Protein AF-A0A9D4JCK2-F1 (afdb_monomer_lite)

pLDDT: mean 74.96, std 10.97, range [41.53, 86.88]

Organism: Dreissena polymorpha (NCBI:txid45954)

InterPro domains:
  IPR001650 Helicase, C-terminal domain-like [PF00271] (13-60)
  IPR001650 Helicase, C-terminal domain-like [PS51194] (1-63)
  IPR027417 P-loop containing nucleoside triphosphate hydrolase [G3DSA:3.40.50.300] (2-63)
  IPR027417 P-loop containing nucleoside triphosphate hydrolase [SSF52540] (5-62)

Secondary structure (DSSP, 8-state):
-HHHHHHHHTSSS-S-------GGGTTT---TT------SS--SSHHHHHHHHTTS-------

Foldseek 3Di:
DLVVQLVQLQDPDRPDPDDDDDLVSDPPGARQNAQDDDDPDDDPDPVSVCSRGVNHHPPDPPD

Structure (mmCIF, N/CA/C/O backbone):
data_AF-A0A9D4JCK2-F1
#
_entry.id   AF-A0A9D4JCK2-F1
#
loop_
_atom_site.group_PDB
_atom_site.id
_atom_site.type_symbol
_atom_site.label_atom_id
_atom_site.label_alt_id
_atom_site.label_comp_id
_atom_site.label_asym_id
_atom_site.label_entity_id
_atom_site.label_seq_id
_atom_site.pdbx_PDB_ins_code
_atom_site.Cartn_x
_atom_site.Cartn_y
_atom_site.Cartn_z
_atom_site.occupancy
_atom_site.B_iso_or_equiv
_atom_site.auth_seq_id
_atom_site.auth_comp_id
_atom_site.auth_asym_id
_atom_site.auth_atom_id
_atom_site.pdbx_PDB_model_num
ATOM 1 N N . MET A 1 1 ? -9.783 12.286 -11.225 1.00 65.62 1 MET A N 1
ATOM 2 C CA . MET A 1 1 ? -9.946 10.884 -10.762 1.00 65.62 1 MET A CA 1
ATOM 3 C C . MET A 1 1 ? -8.826 10.447 -9.812 1.00 65.62 1 MET A C 1
ATOM 5 O O . MET A 1 1 ? -9.140 10.065 -8.694 1.00 65.62 1 MET A O 1
ATOM 9 N N . LYS A 1 2 ? -7.538 10.580 -10.180 1.00 70.75 2 LYS A N 1
ATOM 10 C CA . LYS A 1 2 ? -6.388 10.269 -9.295 1.00 70.75 2 LYS A CA 1
ATOM 11 C C . LYS A 1 2 ? -6.439 10.989 -7.933 1.00 70.75 2 LYS A C 1
ATOM 13 O O . LYS A 1 2 ? -6.227 10.358 -6.905 1.00 70.75 2 LYS A O 1
ATOM 18 N N . SER A 1 3 ? -6.794 12.276 -7.923 1.00 73.69 3 SER A N 1
ATOM 19 C CA . SER A 1 3 ? -6.914 13.099 -6.706 1.00 73.69 3 SER A CA 1
ATOM 20 C C . SER A 1 3 ? -7.934 12.569 -5.693 1.00 73.69 3 SER A C 1
ATOM 22 O O . SER A 1 3 ? -7.703 12.655 -4.492 1.00 73.69 3 SER A O 1
ATOM 24 N N . PHE A 1 4 ? -9.035 11.980 -6.165 1.00 82.94 4 PHE A N 1
ATOM 25 C CA . PHE A 1 4 ? -10.064 11.403 -5.303 1.00 82.94 4 PHE A CA 1
ATOM 26 C C . PHE A 1 4 ? -9.568 10.135 -4.602 1.00 82.94 4 PHE A C 1
ATOM 28 O O . PHE A 1 4 ? -9.710 10.013 -3.390 1.00 82.94 4 PHE A O 1
ATOM 35 N N . ILE A 1 5 ? -8.929 9.229 -5.353 1.00 82.38 5 ILE A N 1
ATOM 36 C CA . ILE A 1 5 ? -8.364 7.984 -4.807 1.00 82.38 5 ILE A CA 1
ATOM 37 C C . ILE A 1 5 ? -7.315 8.318 -3.746 1.00 82.38 5 ILE A C 1
ATOM 39 O O . ILE A 1 5 ? -7.357 7.791 -2.641 1.00 82.38 5 ILE A O 1
ATOM 43 N N . VAL A 1 6 ? -6.414 9.246 -4.066 1.00 79.56 6 VAL A N 1
ATOM 44 C CA . VAL A 1 6 ? -5.382 9.723 -3.143 1.00 79.56 6 VAL A CA 1
ATOM 45 C C . VAL A 1 6 ? -5.996 10.329 -1.879 1.00 79.56 6 VAL A C 1
ATOM 47 O O . VAL A 1 6 ? -5.620 9.948 -0.775 1.00 79.56 6 VAL A O 1
ATOM 50 N N . SER A 1 7 ? -6.968 11.233 -2.029 1.00 81.50 7 SER A N 1
ATOM 51 C CA . SER A 1 7 ? -7.632 11.877 -0.894 1.00 81.50 7 SER A CA 1
ATOM 52 C C . SER A 1 7 ? -8.323 10.864 0.019 1.00 81.50 7 SER A C 1
ATOM 54 O O . SER A 1 7 ? -8.242 10.993 1.238 1.00 81.50 7 SER A O 1
ATOM 56 N N . ASP A 1 8 ? -8.967 9.838 -0.543 1.00 85.38 8 ASP A N 1
ATOM 57 C CA . ASP A 1 8 ? -9.636 8.805 0.247 1.00 85.38 8 ASP A CA 1
ATOM 58 C C . ASP A 1 8 ? -8.640 7.894 0.978 1.00 85.38 8 ASP A C 1
ATOM 60 O O . ASP A 1 8 ? -8.826 7.608 2.161 1.00 85.38 8 ASP A O 1
ATOM 64 N N . LEU A 1 9 ? -7.534 7.524 0.323 1.00 79.75 9 LEU A N 1
ATOM 65 C CA . LEU A 1 9 ? -6.463 6.723 0.923 1.00 79.75 9 LEU A CA 1
ATOM 66 C C . LEU A 1 9 ? -5.705 7.457 2.045 1.00 79.75 9 LEU A C 1
ATOM 68 O O . LEU A 1 9 ? -5.105 6.806 2.902 1.00 79.75 9 LEU A O 1
ATOM 72 N N . CYS A 1 10 ? -5.730 8.788 2.096 1.00 79.44 10 CYS A N 1
ATOM 73 C CA . CYS A 1 10 ? -5.142 9.543 3.207 1.00 79.44 10 CYS A CA 1
ATOM 74 C C . CYS A 1 10 ? -6.075 9.654 4.434 1.00 79.44 10 CYS A C 1
ATOM 76 O O . CYS A 1 10 ? -5.627 10.073 5.503 1.00 79.44 10 CYS A O 1
ATOM 78 N N . LYS A 1 11 ? -7.360 9.277 4.334 1.00 82.12 11 LYS A N 1
ATOM 79 C CA . LYS A 1 11 ? -8.305 9.342 5.466 1.00 82.12 11 LYS A CA 1
ATOM 80 C C . LYS A 1 11 ? -8.026 8.241 6.495 1.00 82.12 11 LYS A C 1
ATOM 82 O O . LYS A 1 11 ? -7.638 7.126 6.158 1.00 82.12 11 LYS A O 1
ATOM 87 N N . LYS A 1 12 ? -8.337 8.512 7.773 1.00 76.06 12 LYS A N 1
ATOM 88 C CA . LYS A 1 12 ? -8.276 7.507 8.863 1.00 76.06 12 LYS A CA 1
ATOM 89 C C . LYS A 1 12 ? -9.215 6.310 8.646 1.00 76.06 12 LYS A C 1
ATOM 91 O O . LYS A 1 12 ? -8.942 5.230 9.159 1.00 76.06 12 LYS A O 1
ATOM 96 N N . LYS A 1 13 ? -10.320 6.507 7.924 1.00 81.12 13 LYS A N 1
ATOM 97 C CA . LYS A 1 13 ? -11.278 5.467 7.530 1.00 81.12 13 LYS A CA 1
ATOM 98 C C . LYS A 1 13 ? -11.501 5.570 6.016 1.00 81.12 13 LYS A C 1
ATOM 100 O O . LYS A 1 13 ? -12.383 6.327 5.612 1.00 81.12 13 LYS A O 1
ATOM 105 N N . PRO A 1 14 ? -10.679 4.902 5.189 1.00 81.25 14 PRO A N 1
ATOM 106 C CA . PRO A 1 14 ? -10.875 4.910 3.747 1.00 81.25 14 PRO A CA 1
ATOM 107 C C . PRO A 1 14 ? -12.160 4.155 3.391 1.00 81.25 14 PRO A C 1
ATOM 109 O O . PRO A 1 14 ? -12.517 3.154 4.020 1.00 81.25 14 PRO A O 1
ATOM 112 N N . THR A 1 15 ? -12.848 4.642 2.369 1.00 86.88 15 THR A N 1
ATOM 113 C CA . THR A 1 15 ? -14.011 3.978 1.769 1.00 86.88 15 THR A CA 1
ATOM 114 C C . THR A 1 15 ? -13.538 2.939 0.755 1.00 86.88 15 THR A C 1
ATOM 116 O O . THR A 1 15 ? -14.107 1.853 0.635 1.00 86.88 15 THR A O 1
ATOM 119 N N . ILE A 1 16 ? -12.450 3.263 0.052 1.00 84.00 16 ILE A N 1
ATOM 120 C CA . ILE A 1 16 ? -11.792 2.395 -0.916 1.00 84.00 16 ILE A CA 1
ATOM 121 C C . ILE A 1 16 ? -11.003 1.312 -0.175 1.00 84.00 16 ILE A C 1
ATOM 123 O O . ILE A 1 16 ? -10.072 1.598 0.574 1.00 84.00 16 ILE A O 1
ATOM 127 N N . ARG A 1 17 ? -11.364 0.047 -0.411 1.00 84.56 17 ARG A N 1
ATOM 128 C CA . ARG A 1 17 ? -10.695 -1.113 0.208 1.00 84.56 17 ARG A CA 1
ATOM 129 C C . ARG A 1 17 ? -9.652 -1.786 -0.678 1.00 84.56 17 ARG A C 1
ATOM 131 O O . ARG A 1 17 ? -8.777 -2.472 -0.162 1.00 84.56 17 ARG A O 1
ATOM 138 N N . LEU A 1 18 ? -9.756 -1.609 -1.992 1.00 83.44 18 LEU A N 1
ATOM 139 C CA . LEU A 1 18 ? -8.864 -2.207 -2.976 1.00 83.44 18 LEU A CA 1
ATOM 140 C C . LEU A 1 18 ? -8.586 -1.192 -4.079 1.00 83.44 18 LEU A C 1
A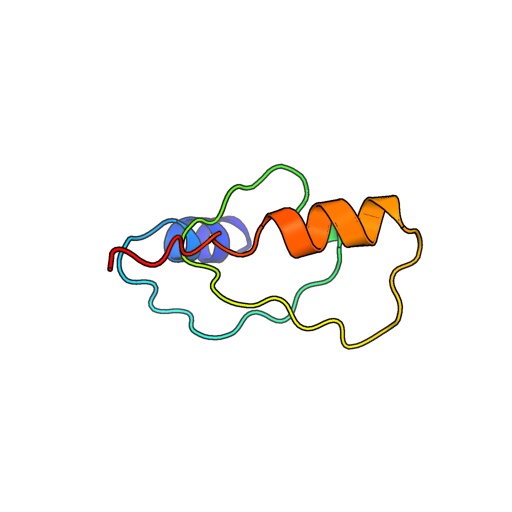TOM 142 O O . LEU A 1 18 ? -9.508 -0.571 -4.602 1.00 83.44 18 LEU A O 1
ATOM 146 N N . VAL A 1 19 ? -7.315 -1.059 -4.442 1.00 84.00 19 VAL A N 1
ATOM 147 C CA . VAL A 1 19 ? -6.876 -0.266 -5.588 1.00 84.00 19 VAL A CA 1
ATOM 148 C C . VAL A 1 19 ? -5.965 -1.140 -6.430 1.00 84.00 19 VAL A C 1
ATOM 150 O O . VAL A 1 19 ? -4.982 -1.678 -5.928 1.00 84.00 19 VAL A O 1
ATOM 153 N N . LEU A 1 20 ? -6.296 -1.267 -7.711 1.00 83.44 20 LEU A N 1
ATOM 154 C CA . LEU A 1 20 ? -5.404 -1.848 -8.705 1.00 83.44 20 LEU A CA 1
ATOM 155 C C . LEU A 1 20 ? -4.624 -0.704 -9.346 1.00 83.44 20 LEU A C 1
ATOM 157 O O . LEU A 1 20 ? -5.210 0.232 -9.890 1.00 83.44 20 LEU A O 1
ATOM 161 N N . ALA A 1 21 ? -3.305 -0.757 -9.228 1.00 77.75 21 ALA A N 1
ATOM 162 C CA . ALA A 1 21 ? -2.421 0.322 -9.626 1.00 77.75 21 ALA A CA 1
ATOM 163 C C . ALA A 1 21 ? -1.135 -0.235 -10.225 1.00 77.75 21 ALA A C 1
ATOM 165 O O . ALA A 1 21 ? -0.603 -1.232 -9.744 1.00 77.75 21 ALA A O 1
ATOM 166 N N . THR A 1 22 ? -0.618 0.436 -11.250 1.00 77.75 22 THR A N 1
ATOM 167 C CA . THR A 1 22 ? 0.764 0.249 -11.697 1.00 77.75 22 THR A CA 1
ATOM 168 C C . THR A 1 22 ? 1.693 1.154 -10.886 1.00 77.75 22 THR A C 1
ATOM 170 O O . THR A 1 22 ? 1.235 2.087 -10.219 1.00 77.75 22 THR A O 1
ATOM 173 N N . VAL A 1 23 ? 3.003 0.911 -10.979 1.00 67.00 23 VAL A N 1
ATOM 174 C CA . VAL A 1 23 ? 4.074 1.660 -10.285 1.00 67.00 23 VAL A CA 1
ATOM 175 C C . VAL A 1 23 ? 3.866 3.187 -10.341 1.00 67.00 23 VAL A C 1
ATOM 177 O O . VAL A 1 23 ? 4.061 3.904 -9.359 1.00 67.00 23 VAL A O 1
ATOM 180 N N . ALA A 1 24 ? 3.364 3.694 -11.472 1.00 61.72 24 ALA A N 1
ATOM 181 C CA . ALA A 1 24 ? 3.146 5.117 -11.732 1.00 61.72 24 ALA A CA 1
ATOM 182 C C . ALA A 1 24 ? 2.005 5.773 -10.924 1.00 61.72 24 ALA A C 1
ATOM 184 O O . ALA A 1 24 ? 1.959 7.003 -10.814 1.00 61.72 24 ALA A O 1
ATOM 185 N N . LEU A 1 25 ? 1.076 5.006 -10.338 1.00 62.41 25 LEU A N 1
ATOM 186 C CA . LEU A 1 25 ? 0.040 5.599 -9.482 1.00 62.41 25 LEU A CA 1
ATOM 187 C C . LEU A 1 25 ? 0.652 6.176 -8.196 1.00 62.41 25 LEU A C 1
ATOM 189 O O . LEU A 1 25 ? 0.123 7.139 -7.643 1.00 62.41 25 LEU A O 1
ATOM 193 N N . GLY A 1 26 ? 1.762 5.592 -7.741 1.00 57.50 26 GLY A N 1
ATOM 194 C CA . GLY A 1 26 ? 2.312 5.840 -6.421 1.00 57.50 26 GLY A CA 1
ATOM 195 C C . GLY A 1 26 ? 3.303 6.997 -6.320 1.00 57.50 26 GLY A C 1
ATOM 196 O O . GLY A 1 26 ? 3.388 7.597 -5.251 1.00 57.50 26 GLY A O 1
ATOM 197 N N . ILE A 1 27 ? 4.103 7.302 -7.343 1.00 58.88 27 ILE A N 1
ATOM 198 C CA . ILE A 1 27 ? 5.287 8.179 -7.195 1.00 58.88 27 ILE A CA 1
ATOM 199 C C . ILE A 1 27 ? 4.922 9.496 -6.471 1.00 58.88 27 ILE A C 1
ATOM 201 O O . ILE A 1 27 ? 4.099 10.265 -6.961 1.00 58.88 27 ILE A O 1
ATOM 205 N N . GLY A 1 28 ? 5.489 9.702 -5.272 1.00 61.34 28 GLY A N 1
ATOM 206 C CA . GLY A 1 28 ? 5.320 10.916 -4.458 1.00 61.34 28 GLY A CA 1
ATOM 207 C C . GLY A 1 28 ? 4.162 10.970 -3.446 1.00 61.34 28 GLY A C 1
ATOM 208 O O . GLY A 1 28 ? 4.102 11.939 -2.699 1.00 61.34 28 GLY A O 1
ATOM 209 N N . GLN A 1 29 ? 3.264 9.978 -3.371 1.00 68.62 29 GLN A N 1
ATOM 210 C CA . GLN A 1 29 ? 2.111 10.040 -2.455 1.00 68.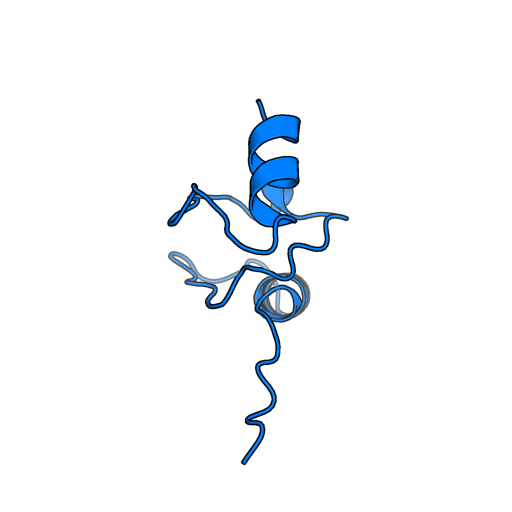62 29 GLN A CA 1
ATOM 211 C C . GLN A 1 29 ? 2.224 9.076 -1.264 1.00 68.62 29 GLN A C 1
ATOM 213 O O . GLN A 1 29 ? 2.300 7.859 -1.458 1.00 68.62 29 GLN A O 1
ATOM 218 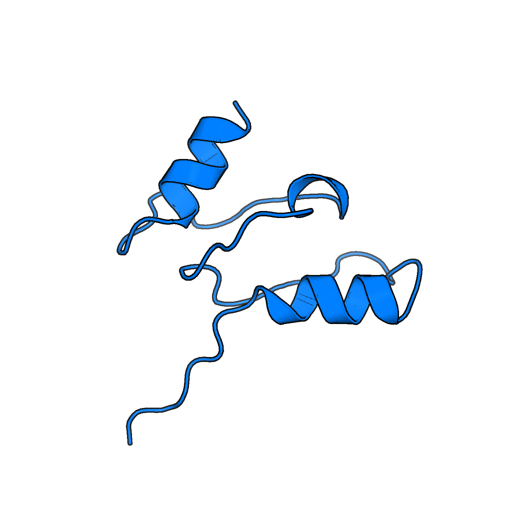N N . ASP A 1 30 ? 2.168 9.624 -0.048 1.00 67.56 30 ASP A N 1
ATOM 219 C CA . ASP A 1 30 ? 2.079 8.868 1.205 1.00 67.56 30 ASP A CA 1
ATOM 220 C C . ASP A 1 30 ? 0.609 8.562 1.549 1.00 67.56 30 ASP A C 1
ATOM 222 O O . ASP A 1 30 ? -0.244 9.453 1.602 1.00 67.56 30 ASP A O 1
ATOM 226 N N . ALA A 1 31 ? 0.298 7.282 1.739 1.00 72.06 31 ALA A N 1
ATOM 227 C CA . ALA A 1 31 ? -1.051 6.771 1.956 1.00 72.06 31 ALA A CA 1
ATOM 228 C C . ALA A 1 31 ? -1.061 5.867 3.203 1.00 72.06 31 ALA A C 1
ATOM 230 O O . ALA A 1 31 ? -1.012 4.639 3.095 1.00 72.06 31 ALA A O 1
ATOM 231 N N . PRO A 1 32 ? -1.163 6.451 4.411 1.00 71.44 32 PRO A N 1
ATOM 232 C CA . PRO A 1 32 ? -0.945 5.748 5.681 1.00 71.44 32 PRO A CA 1
ATOM 233 C C . PRO A 1 32 ? -2.024 4.712 6.037 1.00 71.44 32 PRO A C 1
ATOM 235 O O . PRO A 1 32 ? -1.909 4.036 7.067 1.00 71.44 32 PRO A O 1
ATOM 238 N N . SER A 1 33 ? -3.089 4.609 5.235 1.00 75.69 33 SER A N 1
ATOM 239 C CA . SER A 1 33 ? -4.160 3.620 5.389 1.00 75.69 33 SER A CA 1
ATOM 240 C C . SER A 1 33 ? -3.879 2.296 4.662 1.00 75.69 33 SER A C 1
ATOM 242 O O . SER A 1 33 ? -4.510 1.281 4.974 1.00 75.69 33 SER A O 1
ATOM 244 N N . ILE A 1 34 ? -2.913 2.265 3.735 1.00 79.81 34 ILE A N 1
ATOM 245 C CA . ILE A 1 34 ? -2.552 1.051 2.997 1.00 79.81 34 ILE A CA 1
ATOM 246 C C . ILE A 1 34 ? -1.933 0.057 3.974 1.00 79.81 34 ILE A C 1
ATOM 248 O O . ILE A 1 34 ? -0.890 0.319 4.555 1.00 79.81 34 ILE A O 1
ATOM 252 N N . SER A 1 35 ? -2.561 -1.101 4.163 1.00 80.56 35 SER A N 1
ATOM 253 C CA . SER A 1 35 ? -2.073 -2.123 5.108 1.00 80.56 35 SER A CA 1
ATOM 254 C C . SER A 1 35 ? -1.315 -3.266 4.432 1.00 80.56 35 SER A C 1
ATOM 256 O O . SER A 1 35 ? -0.620 -4.024 5.103 1.00 80.56 35 SER A O 1
ATOM 258 N N . ARG A 1 36 ? -1.473 -3.430 3.115 1.00 79.62 36 ARG A N 1
ATOM 259 C CA . ARG A 1 36 ? -0.863 -4.513 2.340 1.00 79.62 36 ARG A CA 1
ATOM 260 C C . ARG A 1 36 ? -0.637 -4.064 0.902 1.00 79.62 36 ARG A C 1
ATOM 262 O O . ARG A 1 36 ? -1.491 -3.387 0.335 1.00 79.62 36 ARG A O 1
ATOM 269 N N . VAL A 1 37 ? 0.479 -4.493 0.325 1.00 81.94 37 VAL A N 1
ATOM 270 C CA . VAL A 1 37 ? 0.794 -4.371 -1.102 1.00 81.94 37 VAL A CA 1
ATOM 271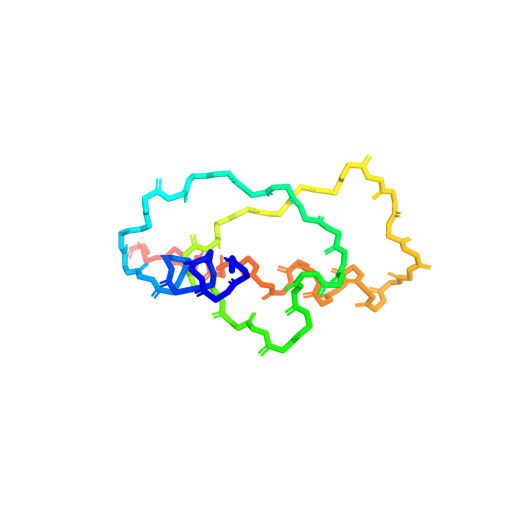 C C . VAL A 1 37 ? 0.912 -5.787 -1.662 1.00 81.94 37 VAL A C 1
ATOM 273 O O . VAL A 1 37 ? 1.505 -6.655 -1.022 1.00 81.94 37 VAL A O 1
ATOM 276 N N . ILE A 1 38 ? 0.282 -6.043 -2.809 1.00 83.75 38 ILE A N 1
ATOM 277 C CA . ILE A 1 38 ? 0.314 -7.339 -3.497 1.00 83.75 38 ILE A CA 1
ATOM 278 C C . ILE A 1 38 ? 0.879 -7.093 -4.893 1.00 83.75 38 ILE A C 1
ATOM 280 O O . ILE A 1 38 ? 0.284 -6.353 -5.675 1.00 83.75 38 ILE A O 1
ATOM 284 N N . HIS A 1 39 ? 2.013 -7.717 -5.209 1.00 85.62 39 HIS A N 1
ATOM 285 C CA . HIS A 1 39 ? 2.611 -7.634 -6.539 1.00 85.62 39 HIS A CA 1
ATOM 286 C C . HIS A 1 39 ? 2.023 -8.736 -7.424 1.00 85.62 39 HIS A C 1
ATOM 288 O O . HIS A 1 39 ? 2.303 -9.915 -7.228 1.00 85.62 39 HIS A O 1
ATOM 294 N N . CYS A 1 40 ? 1.206 -8.359 -8.408 1.00 84.38 40 CYS A N 1
ATOM 295 C CA . CYS A 1 40 ? 0.655 -9.312 -9.381 1.00 84.38 40 CYS A CA 1
ATOM 296 C C . CYS A 1 40 ? 1.690 -9.761 -10.429 1.00 84.38 40 CYS A C 1
ATOM 298 O O . CYS A 1 40 ? 1.461 -10.722 -11.157 1.00 84.38 40 CYS A O 1
ATOM 300 N N . ARG A 1 41 ? 2.807 -9.035 -10.548 1.00 82.56 41 ARG A N 1
ATOM 301 C CA . ARG A 1 41 ? 3.922 -9.304 -11.462 1.00 82.56 41 ARG A CA 1
ATOM 302 C C . ARG A 1 41 ? 5.238 -8.982 -10.754 1.00 82.56 41 ARG A C 1
ATOM 304 O O . ARG A 1 41 ? 5.224 -8.131 -9.863 1.00 82.56 41 ARG A O 1
ATOM 311 N N . PRO A 1 42 ? 6.357 -9.614 -11.146 1.00 81.75 42 PRO A N 1
ATOM 312 C CA . PRO A 1 42 ? 7.654 -9.247 -10.607 1.00 81.75 42 PRO A CA 1
ATOM 313 C C . PRO A 1 42 ? 7.955 -7.765 -10.900 1.00 81.75 42 PRO A C 1
ATOM 315 O O . PRO A 1 42 ? 7.663 -7.291 -12.005 1.00 81.75 42 PRO A O 1
ATOM 318 N N . PRO A 1 43 ? 8.505 -7.032 -9.920 1.00 81.44 43 PRO A N 1
ATOM 319 C CA . PRO A 1 43 ? 8.909 -5.645 -10.095 1.00 81.44 43 PRO A CA 1
ATOM 320 C C . PRO A 1 43 ? 10.051 -5.554 -11.113 1.00 81.44 43 PRO A C 1
ATOM 322 O O . PRO A 1 43 ? 10.856 -6.474 -11.256 1.00 81.44 43 PRO A O 1
ATOM 325 N N . THR A 1 44 ? 10.129 -4.433 -11.829 1.00 82.50 44 THR A N 1
ATOM 326 C CA . THR A 1 44 ? 11.170 -4.196 -12.845 1.00 82.50 44 THR A CA 1
ATOM 327 C C . THR A 1 44 ? 12.558 -3.999 -12.240 1.00 82.50 44 THR A C 1
ATOM 329 O O . THR A 1 44 ? 13.555 -4.226 -12.920 1.00 82.50 44 THR A O 1
ATOM 332 N N . SER A 1 45 ? 12.637 -3.587 -10.973 1.00 85.38 45 SER A N 1
ATOM 333 C CA . SER A 1 45 ? 13.886 -3.446 -10.229 1.00 85.38 45 SER A CA 1
ATOM 334 C C . SER A 1 45 ? 13.668 -3.635 -8.727 1.00 85.38 45 SER A C 1
ATOM 336 O O . SER A 1 45 ? 12.555 -3.493 -8.212 1.00 85.38 45 SER A O 1
ATOM 338 N N . LEU A 1 46 ? 14.757 -3.917 -8.008 1.00 84.56 46 LEU A N 1
ATOM 339 C CA . LEU A 1 46 ? 14.745 -3.982 -6.546 1.00 84.56 46 LEU A CA 1
ATOM 340 C C . LEU A 1 46 ? 14.354 -2.635 -5.919 1.00 84.56 46 LEU A C 1
ATOM 342 O O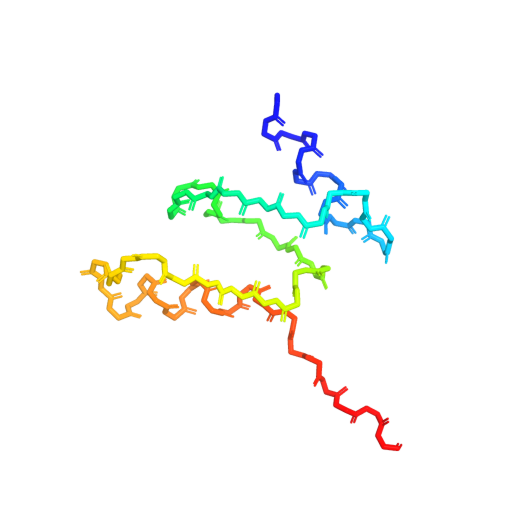 . LEU A 1 46 ? 13.666 -2.601 -4.906 1.00 84.56 46 LEU A O 1
ATOM 346 N N . GLU A 1 47 ? 14.756 -1.522 -6.527 1.00 83.56 47 GLU A N 1
ATOM 347 C CA . GLU A 1 47 ? 14.417 -0.188 -6.032 1.00 83.56 47 GLU A CA 1
ATOM 348 C C . GLU A 1 47 ? 12.913 0.092 -6.144 1.00 83.56 47 GLU A C 1
ATOM 350 O O . GLU A 1 47 ? 12.301 0.550 -5.179 1.00 83.56 47 GLU A O 1
ATOM 355 N N . ALA A 1 48 ? 12.298 -0.261 -7.279 1.00 81.00 48 ALA A N 1
ATOM 356 C CA . ALA A 1 48 ? 10.852 -0.154 -7.456 1.00 81.00 48 ALA A CA 1
ATOM 357 C C . ALA A 1 48 ? 10.112 -0.999 -6.411 1.00 81.00 48 ALA A C 1
ATOM 359 O O . ALA A 1 48 ? 9.201 -0.507 -5.749 1.00 81.00 48 ALA A O 1
ATOM 360 N N . 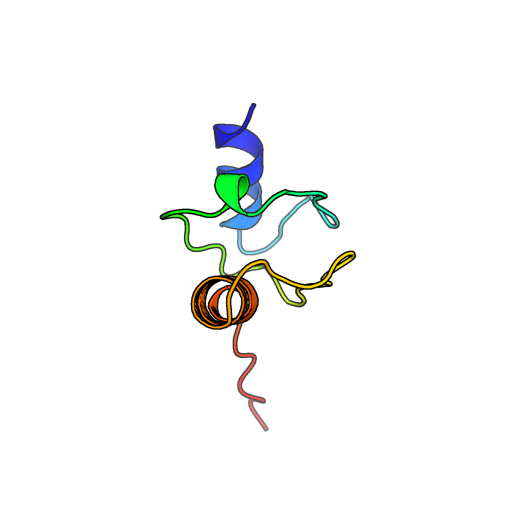TYR A 1 49 ? 10.576 -2.231 -6.184 1.00 83.31 49 TYR A N 1
ATOM 361 C CA . TYR A 1 49 ? 10.046 -3.098 -5.135 1.00 83.31 49 TYR A CA 1
ATOM 362 C C . TYR A 1 49 ? 10.126 -2.446 -3.749 1.00 83.31 49 TYR A C 1
ATOM 364 O O . TYR A 1 49 ? 9.122 -2.370 -3.043 1.00 83.31 49 TYR A O 1
ATOM 372 N N . MET A 1 50 ? 11.298 -1.925 -3.373 1.00 84.00 50 MET A N 1
ATOM 373 C CA . MET A 1 50 ? 11.519 -1.256 -2.087 1.00 84.00 50 MET A CA 1
ATOM 374 C C . MET A 1 50 ? 10.605 -0.034 -1.906 1.00 84.00 50 MET A C 1
ATOM 376 O O . MET A 1 50 ? 10.019 0.151 -0.838 1.00 84.00 50 MET A O 1
ATOM 380 N N . GLN A 1 51 ? 10.428 0.778 -2.950 1.00 79.62 51 GLN A N 1
ATOM 381 C CA . GLN A 1 51 ? 9.533 1.939 -2.918 1.00 79.62 51 GLN A CA 1
ATOM 382 C C . GLN A 1 51 ? 8.049 1.554 -2.842 1.00 79.62 51 GLN A C 1
ATOM 384 O O . GLN A 1 51 ? 7.250 2.275 -2.240 1.00 79.62 51 GLN A O 1
ATOM 389 N N . GLU A 1 52 ? 7.658 0.444 -3.464 1.00 80.00 52 GLU A N 1
ATOM 390 C CA . GLU A 1 52 ? 6.288 -0.067 -3.444 1.00 80.00 52 GLU A CA 1
ATOM 391 C C . GLU A 1 52 ? 5.919 -0.609 -2.061 1.00 80.00 52 GLU A C 1
ATOM 393 O O . GLU A 1 52 ? 4.919 -0.178 -1.481 1.00 80.00 52 GLU A O 1
ATOM 398 N N . ILE A 1 53 ? 6.745 -1.496 -1.492 1.00 79.25 53 ILE A N 1
ATOM 399 C CA . ILE A 1 53 ? 6.481 -2.080 -0.168 1.00 79.25 53 ILE A CA 1
ATOM 400 C C . ILE A 1 53 ? 6.572 -1.039 0.951 1.00 79.25 53 ILE A C 1
ATOM 402 O O . ILE A 1 53 ? 5.842 -1.138 1.936 1.00 79.25 53 ILE A O 1
ATOM 406 N N . GLY A 1 54 ? 7.414 -0.010 0.791 1.00 76.62 54 GLY A N 1
ATOM 407 C CA . GLY A 1 54 ? 7.600 1.056 1.779 1.00 76.62 54 GLY A CA 1
ATOM 408 C C . GLY A 1 54 ? 6.345 1.896 2.046 1.00 76.62 54 GLY A C 1
ATOM 409 O O . GLY A 1 54 ? 6.287 2.602 3.049 1.00 76.62 54 GLY A O 1
ATOM 410 N N . ARG A 1 55 ? 5.328 1.799 1.180 1.00 72.25 55 ARG A N 1
ATOM 411 C CA . ARG A 1 55 ? 4.033 2.491 1.316 1.00 72.25 55 ARG A CA 1
ATOM 412 C C . ARG A 1 55 ? 3.039 1.746 2.187 1.00 72.25 55 ARG A C 1
ATOM 414 O O . ARG A 1 55 ? 2.076 2.345 2.658 1.00 72.25 55 ARG A O 1
ATOM 421 N N . ALA A 1 56 ? 3.225 0.440 2.369 1.00 74.19 56 ALA A N 1
ATOM 422 C CA . ALA A 1 56 ? 2.407 -0.295 3.312 1.00 74.19 56 ALA A CA 1
ATOM 423 C C . ALA A 1 56 ? 2.723 0.220 4.719 1.00 74.19 56 ALA A C 1
ATOM 425 O O . ALA A 1 56 ? 3.881 0.294 5.135 1.00 74.19 56 ALA A O 1
ATOM 426 N N . ARG A 1 57 ? 1.679 0.578 5.466 1.00 65.75 57 ARG A N 1
ATOM 427 C CA . ARG A 1 57 ? 1.775 1.010 6.852 1.00 65.75 57 ARG A CA 1
ATOM 428 C C . ARG A 1 57 ? 2.588 -0.018 7.630 1.00 65.75 57 ARG A C 1
ATOM 430 O O . ARG A 1 57 ? 2.168 -1.163 7.798 1.00 65.75 57 ARG A O 1
ATOM 437 N N . ARG A 1 58 ? 3.706 0.433 8.197 1.00 62.84 58 ARG A N 1
ATOM 438 C CA . ARG A 1 58 ? 4.430 -0.286 9.248 1.00 62.84 58 ARG A CA 1
ATOM 439 C C . ARG A 1 58 ? 3.550 -0.291 10.491 1.00 62.84 58 ARG A C 1
ATOM 441 O O . ARG A 1 58 ? 3.604 0.626 11.308 1.00 62.84 58 ARG A O 1
ATOM 448 N N . LYS A 1 59 ? 2.653 -1.270 10.603 1.00 53.72 59 LYS A N 1
ATOM 449 C CA . LYS A 1 59 ? 1.900 -1.482 11.836 1.00 53.72 59 LYS A CA 1
ATOM 450 C C . LYS A 1 59 ? 2.898 -2.015 12.867 1.00 53.72 59 LYS A C 1
ATOM 452 O O . LYS A 1 59 ? 3.138 -3.214 12.935 1.00 53.72 59 LYS A O 1
ATOM 457 N N . GLY A 1 60 ? 3.512 -1.111 13.629 1.00 49.97 60 GLY A N 1
ATOM 458 C CA . GLY A 1 60 ? 4.086 -1.475 14.917 1.00 49.97 60 GLY A CA 1
ATOM 459 C C . GLY A 1 60 ? 2.944 -2.036 15.750 1.00 49.97 60 GLY A C 1
ATOM 460 O O . GLY A 1 60 ? 1.922 -1.366 15.919 1.00 49.97 60 GLY A O 1
ATOM 461 N N . GLN A 1 61 ? 3.050 -3.295 16.157 1.00 46.00 61 GLN A N 1
ATOM 462 C CA . GLN A 1 61 ? 2.161 -3.839 17.168 1.00 46.00 61 GLN A CA 1
ATOM 463 C C . GLN A 1 61 ? 2.357 -2.976 18.418 1.00 46.00 61 GLN A C 1
ATOM 465 O O . GLN A 1 61 ? 3.452 -2.923 18.969 1.00 46.00 61 GLN A O 1
ATOM 470 N N . SER A 1 62 ? 1.328 -2.229 18.805 1.00 47.09 62 SER A N 1
ATOM 471 C CA . SER A 1 62 ? 1.188 -1.796 20.189 1.00 47.09 62 SER A CA 1
ATOM 472 C C . SER A 1 62 ? 0.753 -3.047 20.944 1.00 47.09 62 SER A C 1
ATOM 474 O O . SER A 1 62 ? -0.418 -3.422 20.850 1.00 47.09 62 SER A O 1
ATOM 476 N N . SER A 1 63 ? 1.725 -3.751 21.525 1.00 41.53 63 SER A N 1
ATOM 477 C CA . SER A 1 63 ? 1.470 -4.760 22.555 1.00 41.53 63 SER A CA 1
ATOM 478 C C . SER A 1 63 ? 0.859 -4.113 23.791 1.00 41.53 63 SER A C 1
ATOM 480 O O . SER A 1 63 ? 1.174 -2.925 24.037 1.00 41.53 63 SER A O 1
#

Sequence (63 aa):
MKSFIVSDLCKKKPTIRLVLATVALGIGQDAPSISRVIHCRPPTSLEAYMQEIGRARRKGQSS

Radius of gyration: 12.24 Å; chains: 1; bounding box: 29×22×35 Å